Protein AF-A0A357N576-F1 (afdb_monomer)

Sequence (81 aa):
VRLAARAAEELAQGRPVHTHELVVSLRDFVREALDLAPIPSDLRIPPQGPTRPGGSGGGSGKARNDGDAKGGRGGGGGGMA

Mean predicted aligned error: 16.58 Å

Foldseek 3Di:
DVLVVVQVVCVVVVHFGQCQVVVVVVVVVVCVVVVNDDDDPPDDDDRDGPDPPPDDDDDDDDDPDPDDDDDDDDDDDDDDD

Secondary structure (DSSP, 8-state):
-HHHHHHHHHHHTT-----HHHHHHHHHHHHHHTTPPPPPTT-------------S-------------------------

pLDDT: mean 70.93, std 22.64, range [36.28, 97.06]

Radius of gyration: 27.52 Å; Cα contacts (8 Å, |Δi|>4): 21; chains: 1; bounding box: 21×53×76 Å

Solvent-accessible surface area (backbone atoms only — not comparable to full-atom values): 5794 Å² total; per-residue (Å²): 110,70,61,57,53,51,44,50,53,31,48,75,69,72,43,90,62,84,51,54,69,48,52,53,55,50,51,53,51,54,27,64,77,64,74,51,81,79,82,60,90,85,62,86,75,77,86,74,66,81,75,73,77,75,72,93,72,92,75,83,86,75,90,76,75,89,72,94,74,89,85,82,90,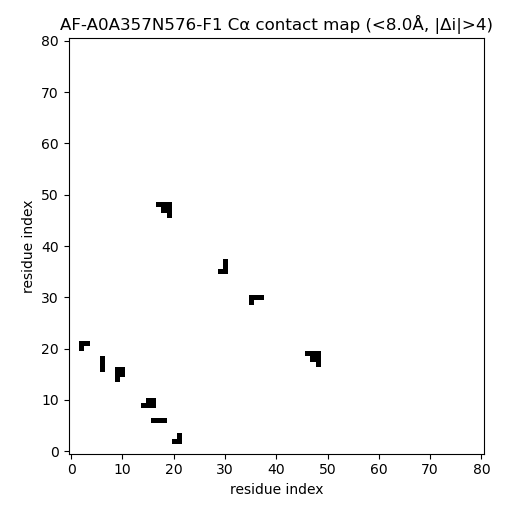80,88,78,87,86,86,89,133

Structure (mmCIF, N/CA/C/O backbone):
data_AF-A0A357N576-F1
#
_entry.id   AF-A0A357N576-F1
#
loop_
_atom_site.group_PDB
_atom_site.id
_atom_site.type_symbol
_atom_site.label_atom_id
_atom_site.label_alt_id
_atom_site.label_comp_id
_atom_site.label_asym_id
_atom_site.label_entity_id
_atom_site.label_seq_id
_atom_site.pdbx_PDB_ins_code
_atom_site.Cartn_x
_atom_site.Cartn_y
_atom_site.Cartn_z
_atom_si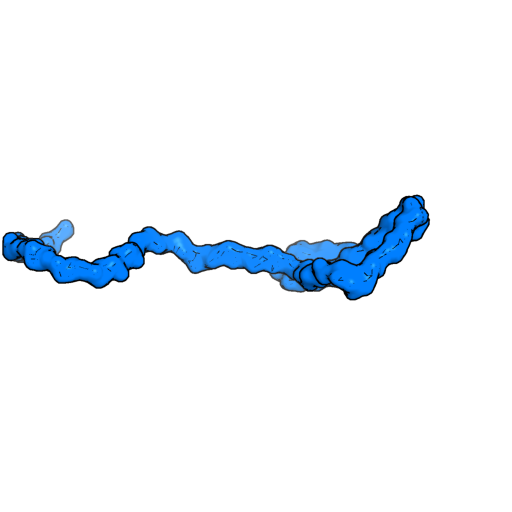te.occupancy
_atom_site.B_iso_or_equiv
_atom_site.auth_seq_id
_atom_site.auth_comp_id
_atom_site.auth_asym_id
_atom_site.auth_atom_id
_atom_site.pdbx_PDB_model_num
ATOM 1 N N . VAL A 1 1 ? -2.370 7.681 -2.324 1.00 83.25 1 VAL A N 1
ATOM 2 C CA . VAL A 1 1 ? -2.355 8.541 -1.106 1.00 83.25 1 VAL A CA 1
ATOM 3 C C . VAL A 1 1 ? -3.634 8.434 -0.269 1.00 83.25 1 VAL A C 1
ATOM 5 O O . VAL A 1 1 ? -3.525 8.234 0.930 1.00 83.25 1 VAL A O 1
ATOM 8 N N . ARG A 1 2 ? -4.840 8.488 -0.865 1.00 92.25 2 ARG A N 1
ATOM 9 C CA . ARG A 1 2 ? -6.121 8.398 -0.123 1.00 92.25 2 ARG A CA 1
ATOM 10 C C . ARG A 1 2 ? -6.268 7.133 0.743 1.00 92.25 2 ARG A C 1
ATOM 12 O O . ARG A 1 2 ? -6.652 7.244 1.898 1.00 92.25 2 ARG A O 1
ATOM 19 N N . LEU A 1 3 ? -5.905 5.960 0.209 1.00 92.56 3 LEU A N 1
ATOM 20 C CA . LEU A 1 3 ? -5.939 4.688 0.952 1.00 92.56 3 LEU A CA 1
ATOM 21 C C . LEU A 1 3 ? -5.042 4.713 2.200 1.00 92.56 3 LEU A C 1
ATOM 23 O O . LEU A 1 3 ? -5.454 4.272 3.266 1.00 92.56 3 LEU A O 1
ATOM 27 N N . ALA A 1 4 ? -3.838 5.275 2.076 1.00 91.56 4 ALA A N 1
ATOM 28 C CA . ALA A 1 4 ? -2.891 5.386 3.181 1.00 91.56 4 ALA A CA 1
ATOM 29 C C . ALA A 1 4 ? -3.370 6.377 4.253 1.00 91.56 4 ALA A C 1
ATOM 31 O O . ALA A 1 4 ? -3.285 6.071 5.436 1.00 91.56 4 ALA A O 1
ATOM 32 N N . ALA A 1 5 ? -3.913 7.529 3.842 1.00 94.31 5 ALA A N 1
ATOM 33 C CA . ALA A 1 5 ? -4.466 8.520 4.766 1.00 94.31 5 ALA A CA 1
ATOM 34 C C . ALA A 1 5 ? -5.619 7.932 5.592 1.00 94.31 5 ALA A C 1
ATOM 36 O O . ALA A 1 5 ? -5.598 8.009 6.816 1.00 94.31 5 ALA A O 1
ATOM 37 N N . ARG A 1 6 ? -6.558 7.239 4.932 1.00 91.75 6 ARG A N 1
ATOM 38 C CA . ARG A 1 6 ? -7.643 6.531 5.618 1.00 91.75 6 ARG A CA 1
ATOM 39 C C . ARG A 1 6 ? -7.100 5.494 6.599 1.00 91.75 6 ARG A C 1
ATOM 41 O O . ARG A 1 6 ? -7.477 5.515 7.760 1.00 91.75 6 ARG A O 1
ATOM 48 N N . ALA A 1 7 ? -6.198 4.614 6.162 1.00 90.88 7 ALA A N 1
ATOM 49 C CA . ALA A 1 7 ? -5.632 3.589 7.039 1.00 90.88 7 ALA A CA 1
ATOM 50 C C . ALA A 1 7 ? -4.931 4.194 8.273 1.00 90.88 7 ALA A C 1
ATOM 52 O O . ALA A 1 7 ? -5.056 3.656 9.372 1.00 90.88 7 ALA A O 1
ATOM 53 N N . ALA A 1 8 ? -4.237 5.325 8.109 1.00 92.31 8 ALA A N 1
ATOM 54 C CA . ALA A 1 8 ? -3.593 6.045 9.205 1.00 92.31 8 ALA A CA 1
ATOM 55 C C . ALA A 1 8 ? -4.602 6.671 10.185 1.00 92.31 8 ALA A C 1
ATOM 57 O O . ALA A 1 8 ? -4.392 6.596 11.394 1.00 92.31 8 ALA A O 1
ATOM 58 N N . GLU A 1 9 ? -5.708 7.239 9.696 1.00 94.25 9 GLU A N 1
ATOM 59 C CA . GLU A 1 9 ? -6.794 7.753 10.545 1.00 94.25 9 GLU A CA 1
ATOM 60 C C . GLU A 1 9 ? -7.466 6.634 11.351 1.00 94.25 9 GLU A C 1
ATOM 62 O O . GLU A 1 9 ? -7.680 6.779 12.555 1.00 94.25 9 GLU A O 1
ATOM 67 N N . GLU A 1 10 ? -7.759 5.499 10.710 1.00 92.31 10 GLU A N 1
ATOM 68 C CA . GLU A 1 10 ? -8.338 4.327 11.377 1.00 92.31 10 GLU A CA 1
ATOM 69 C C . GLU A 1 10 ? -7.408 3.795 12.471 1.00 92.31 10 GLU A C 1
ATOM 71 O O . GLU A 1 10 ? -7.864 3.511 13.582 1.00 92.31 10 GLU A O 1
ATOM 76 N N . LEU A 1 11 ? -6.103 3.739 12.182 1.00 89.56 11 LEU A N 1
ATOM 77 C CA . LEU A 1 11 ? -5.075 3.328 13.133 1.00 89.56 11 LEU A CA 1
ATOM 78 C C . LEU A 1 11 ? -4.979 4.289 14.325 1.00 89.56 11 LEU A C 1
ATOM 80 O O . LEU A 1 11 ? -4.951 3.842 15.470 1.00 89.56 11 LEU A O 1
ATOM 84 N N . ALA A 1 12 ? -4.963 5.601 14.071 1.00 94.88 12 ALA A N 1
ATOM 85 C CA . ALA A 1 12 ? -4.888 6.627 15.113 1.00 94.88 12 ALA A CA 1
ATOM 86 C C . ALA A 1 12 ? -6.113 6.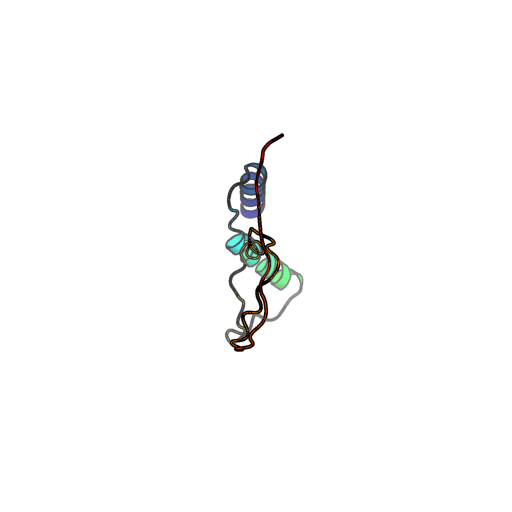611 16.042 1.00 94.88 12 ALA A C 1
ATOM 88 O O . ALA A 1 12 ? -6.007 6.934 17.223 1.00 94.88 12 ALA A O 1
ATOM 89 N N . GLN A 1 13 ? -7.269 6.197 15.521 1.00 95.75 13 GLN A N 1
ATOM 90 C CA . GLN A 1 13 ? -8.509 6.019 16.278 1.00 95.75 13 GLN A CA 1
ATOM 91 C C . GLN A 1 13 ? -8.592 4.658 16.996 1.00 95.75 13 GLN A C 1
ATOM 93 O O . GLN A 1 13 ? -9.610 4.366 17.624 1.00 95.75 13 GLN A O 1
ATOM 98 N N . GLY A 1 14 ? -7.567 3.804 16.887 1.00 92.00 14 GLY A N 1
ATOM 99 C CA . GLY A 1 14 ? -7.562 2.460 17.470 1.00 92.00 14 GLY A CA 1
ATOM 100 C C . GLY A 1 14 ? -8.582 1.507 16.837 1.00 92.00 14 GLY A C 1
ATOM 101 O O . GLY A 1 14 ? -8.957 0.508 17.454 1.00 92.00 14 GLY A O 1
ATOM 102 N N . ARG A 1 15 ? -9.066 1.807 15.626 1.00 90.06 15 ARG A N 1
ATOM 103 C CA . ARG A 1 15 ? -10.028 0.954 14.919 1.00 90.06 15 ARG A CA 1
ATOM 104 C C . ARG A 1 15 ? -9.302 -0.190 14.212 1.00 90.06 15 ARG A C 1
ATOM 106 O O . ARG A 1 15 ? -8.139 -0.039 13.836 1.00 90.06 15 ARG A O 1
ATOM 113 N N . PRO A 1 16 ? -9.984 -1.318 13.956 1.00 86.56 16 PRO A N 1
ATOM 114 C CA . PRO A 1 16 ? -9.494 -2.305 13.003 1.00 86.56 16 PRO A CA 1
ATOM 115 C C . PRO A 1 16 ? -9.189 -1.635 11.658 1.00 86.56 16 PRO A C 1
ATOM 117 O O . PRO A 1 16 ? -10.038 -0.931 11.114 1.00 86.56 16 PRO A O 1
ATOM 120 N N . VAL A 1 17 ? -7.979 -1.852 11.142 1.00 89.81 17 VAL A N 1
ATOM 121 C CA . VAL A 1 17 ? -7.513 -1.262 9.882 1.00 89.81 17 VAL A CA 1
ATOM 122 C C . VAL A 1 17 ? -7.505 -2.332 8.801 1.00 89.81 17 VAL A C 1
ATOM 124 O O . VAL A 1 17 ? -6.819 -3.350 8.923 1.00 89.81 17 VAL A O 1
ATOM 127 N N . HIS A 1 18 ? -8.235 -2.093 7.716 1.00 83.38 18 HIS A N 1
ATOM 128 C CA . HIS A 1 18 ? -8.236 -2.980 6.557 1.00 83.38 18 HIS A CA 1
ATOM 129 C C . HIS A 1 18 ? -7.196 -2.512 5.535 1.00 83.38 18 HIS A C 1
ATOM 131 O O . HIS A 1 18 ? -7.426 -1.587 4.762 1.00 83.38 18 HIS A O 1
ATOM 137 N N . THR A 1 19 ? -6.032 -3.163 5.517 1.00 86.75 19 THR A N 1
ATOM 138 C CA . THR A 1 19 ? -4.897 -2.765 4.664 1.00 86.75 19 THR A CA 1
ATOM 139 C C . THR A 1 19 ? -4.876 -3.444 3.295 1.00 86.75 19 THR A C 1
ATOM 141 O O . THR A 1 19 ? -4.013 -3.122 2.484 1.00 86.75 19 THR A O 1
ATOM 144 N N . HIS A 1 20 ? -5.808 -4.360 3.006 1.00 87.69 20 HIS A N 1
ATOM 145 C CA . HIS A 1 20 ? -5.783 -5.174 1.786 1.00 87.69 20 HIS A CA 1
ATOM 146 C C . HIS A 1 20 ? -5.682 -4.330 0.505 1.00 87.69 20 HIS A C 1
ATOM 148 O O . HIS A 1 20 ? -4.760 -4.523 -0.284 1.00 87.69 20 HIS A O 1
ATOM 154 N N . GLU A 1 21 ? -6.572 -3.349 0.333 1.00 86.94 21 GLU A N 1
ATOM 155 C CA . GLU A 1 21 ? -6.572 -2.465 -0.842 1.00 86.94 21 GLU A CA 1
ATOM 156 C C . GLU A 1 21 ? -5.282 -1.638 -0.949 1.00 86.94 21 GLU A C 1
ATOM 158 O O . GLU A 1 21 ? -4.746 -1.451 -2.041 1.00 86.94 21 GLU A O 1
ATOM 163 N N . LEU A 1 22 ? -4.742 -1.181 0.188 1.00 91.50 22 LEU A N 1
ATOM 164 C CA . LEU A 1 22 ? -3.477 -0.446 0.237 1.00 91.50 22 LEU A CA 1
ATOM 165 C C . LEU A 1 22 ? -2.298 -1.326 -0.203 1.00 91.50 22 LEU A C 1
ATOM 167 O O . LEU A 1 22 ? -1.448 -0.869 -0.963 1.00 91.50 22 LEU A O 1
ATOM 171 N N . VAL A 1 23 ? -2.256 -2.583 0.247 1.00 90.56 23 VAL A N 1
ATOM 172 C CA . VAL A 1 23 ? -1.208 -3.550 -0.116 1.00 90.56 23 VAL A CA 1
ATOM 173 C C . VAL A 1 23 ? -1.266 -3.889 -1.602 1.00 90.56 23 VAL A C 1
ATOM 175 O O .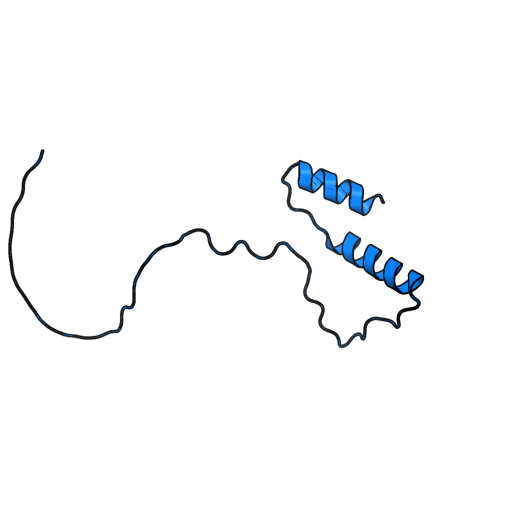 VAL A 1 23 ? -0.220 -3.932 -2.246 1.00 90.56 23 VAL A O 1
ATOM 178 N N . VAL A 1 24 ? -2.465 -4.099 -2.156 1.00 89.88 24 VAL A N 1
ATOM 179 C CA . VAL A 1 24 ? -2.642 -4.328 -3.599 1.00 89.88 24 VAL A CA 1
ATOM 180 C C . VAL A 1 24 ? -2.134 -3.120 -4.386 1.00 89.88 24 VAL A C 1
ATOM 182 O O . VAL A 1 24 ? -1.238 -3.275 -5.210 1.00 89.88 24 VAL A O 1
ATOM 185 N N . SER A 1 25 ? -2.597 -1.912 -4.047 1.00 92.12 25 SER A N 1
ATOM 186 C CA . SER A 1 25 ? -2.179 -0.679 -4.727 1.00 92.12 25 SER A CA 1
ATOM 187 C C . SER A 1 25 ? -0.665 -0.439 -4.665 1.00 92.12 25 SER A C 1
ATOM 189 O O . SER A 1 25 ? -0.066 -0.076 -5.675 1.00 92.12 25 SER A O 1
ATOM 191 N N . LEU A 1 26 ? -0.032 -0.649 -3.505 1.00 93.12 26 LEU A N 1
ATOM 192 C CA . LEU A 1 26 ? 1.417 -0.490 -3.352 1.00 93.12 26 LEU A CA 1
ATOM 193 C C . LEU A 1 26 ? 2.185 -1.518 -4.184 1.00 93.12 26 LEU A C 1
ATOM 195 O O . LEU A 1 26 ? 3.174 -1.181 -4.831 1.00 93.12 26 LEU A O 1
ATOM 199 N N . ARG A 1 27 ? 1.742 -2.774 -4.157 1.00 91.06 27 ARG A N 1
ATOM 200 C CA . ARG A 1 27 ? 2.379 -3.857 -4.900 1.00 91.06 27 ARG A CA 1
ATOM 201 C C . ARG A 1 27 ? 2.322 -3.604 -6.400 1.00 91.06 27 ARG A C 1
ATOM 203 O O . ARG A 1 27 ? 3.319 -3.840 -7.073 1.00 91.06 27 ARG A O 1
ATOM 210 N N . ASP A 1 28 ? 1.188 -3.134 -6.902 1.00 91.94 28 ASP A N 1
ATOM 211 C CA . ASP A 1 28 ? 1.017 -2.841 -8.323 1.00 91.94 28 ASP A CA 1
ATOM 212 C C . ASP A 1 28 ? 1.925 -1.672 -8.739 1.00 91.94 28 ASP A C 1
ATOM 214 O O . ASP A 1 28 ? 2.666 -1.794 -9.712 1.00 91.94 28 ASP A O 1
ATOM 218 N N . PHE A 1 29 ? 1.998 -0.613 -7.922 1.00 93.94 29 PHE A N 1
ATOM 219 C CA . PHE A 1 29 ? 2.929 0.501 -8.136 1.00 93.94 29 PHE A CA 1
ATOM 220 C C . PHE A 1 29 ? 4.402 0.059 -8.158 1.00 93.94 29 PHE A C 1
ATOM 222 O O . PHE A 1 29 ? 5.151 0.439 -9.053 1.00 93.94 29 PHE A O 1
ATOM 229 N N . VAL A 1 30 ? 4.837 -0.760 -7.192 1.00 94.12 30 VAL A N 1
ATOM 230 C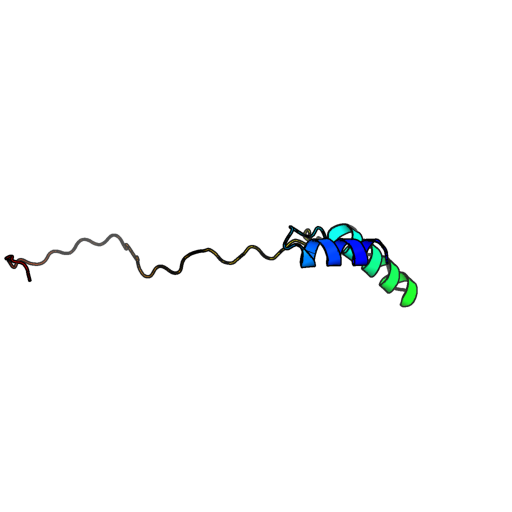 CA . VAL A 1 30 ? 6.224 -1.264 -7.137 1.00 94.12 30 VAL A CA 1
ATOM 231 C C . VAL A 1 30 ? 6.553 -2.113 -8.364 1.00 94.12 30 VAL A C 1
ATOM 233 O O . VAL A 1 30 ? 7.672 -2.054 -8.865 1.00 94.12 30 VAL A O 1
ATOM 236 N N . ARG A 1 31 ? 5.590 -2.897 -8.858 1.00 93.81 31 ARG A N 1
ATOM 237 C CA . ARG A 1 31 ? 5.768 -3.727 -10.054 1.00 93.81 31 ARG A CA 1
ATOM 238 C C . ARG A 1 31 ? 5.941 -2.891 -11.306 1.00 93.81 31 ARG A C 1
ATO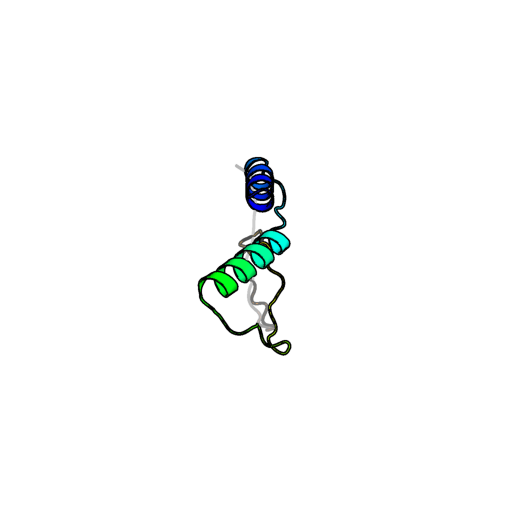M 240 O O . ARG A 1 31 ? 6.842 -3.184 -12.077 1.00 93.81 31 ARG A O 1
ATOM 247 N N . GLU A 1 32 ? 5.120 -1.862 -11.471 1.00 94.81 32 GLU A N 1
ATOM 248 C CA . GLU A 1 32 ? 5.236 -0.920 -12.585 1.00 94.81 32 GLU A CA 1
ATOM 249 C C . GLU A 1 32 ? 6.572 -0.166 -12.533 1.00 94.81 32 GLU A C 1
ATOM 251 O O . GLU A 1 32 ? 7.297 -0.118 -13.521 1.00 94.81 32 GLU A O 1
ATOM 256 N N . ALA A 1 33 ? 6.945 0.355 -11.361 1.00 97.00 33 ALA A N 1
ATOM 257 C CA . ALA A 1 33 ? 8.165 1.143 -11.193 1.00 97.00 33 ALA A CA 1
ATOM 258 C C . ALA A 1 33 ? 9.460 0.340 -11.417 1.00 97.00 33 ALA A C 1
ATOM 260 O O . ALA A 1 33 ? 10.488 0.923 -11.757 1.00 97.00 33 ALA A O 1
ATOM 261 N N . LEU A 1 34 ? 9.423 -0.975 -11.187 1.00 97.06 34 LEU A N 1
ATOM 262 C CA . LEU A 1 34 ? 10.581 -1.868 -11.284 1.00 97.06 34 LEU A CA 1
ATOM 263 C C . LEU A 1 34 ? 10.488 -2.863 -12.455 1.00 97.06 34 LEU A C 1
ATOM 265 O O . LEU A 1 34 ? 11.317 -3.767 -12.524 1.00 97.06 34 LEU A O 1
ATOM 269 N N . ASP A 1 35 ? 9.492 -2.723 -13.334 1.00 94.81 35 ASP A N 1
ATOM 270 C CA . ASP A 1 35 ? 9.222 -3.625 -14.467 1.00 94.81 35 ASP A CA 1
ATOM 271 C C . ASP A 1 35 ? 9.190 -5.121 -14.076 1.00 94.81 35 ASP A C 1
ATOM 273 O O . ASP A 1 35 ? 9.853 -5.986 -14.651 1.00 94.81 35 ASP A O 1
ATOM 277 N N . LEU A 1 36 ? 8.444 -5.444 -13.014 1.00 92.69 36 LEU A N 1
ATOM 278 C CA . LEU A 1 36 ? 8.374 -6.804 -12.475 1.00 92.69 36 LEU A CA 1
ATOM 279 C C . LEU A 1 36 ? 7.269 -7.628 -13.146 1.00 92.69 36 LEU A C 1
ATOM 281 O O . LEU A 1 36 ? 6.096 -7.246 -13.139 1.00 92.69 36 LEU A O 1
ATOM 285 N N . ALA A 1 37 ? 7.620 -8.840 -13.586 1.00 89.75 37 ALA A N 1
ATOM 286 C CA . ALA A 1 37 ? 6.680 -9.827 -14.124 1.00 89.75 37 ALA A CA 1
ATOM 287 C C . ALA A 1 37 ? 5.513 -10.117 -13.155 1.00 89.75 37 ALA A C 1
ATOM 289 O O . ALA A 1 37 ? 5.749 -10.158 -11.944 1.00 89.75 37 ALA A O 1
ATOM 290 N N . PRO A 1 38 ? 4.277 -10.352 -13.646 1.00 85.31 38 PRO A N 1
ATOM 291 C CA . PRO A 1 38 ? 3.065 -10.492 -12.828 1.00 85.31 38 PRO A CA 1
ATOM 292 C C . PRO A 1 38 ? 3.153 -11.614 -11.782 1.00 85.31 38 PRO A C 1
ATOM 294 O O . PRO A 1 38 ? 3.956 -12.536 -11.901 1.00 85.31 38 PRO A O 1
ATOM 297 N N . ILE A 1 39 ? 2.312 -11.543 -10.740 1.00 80.88 39 ILE A N 1
ATOM 298 C CA . ILE A 1 39 ? 2.212 -12.637 -9.761 1.00 80.88 39 ILE A CA 1
ATOM 299 C C . ILE A 1 39 ? 1.617 -13.863 -10.457 1.00 80.88 39 ILE A C 1
ATOM 301 O O . ILE A 1 39 ? 0.515 -13.753 -10.999 1.00 80.88 39 ILE A O 1
ATOM 305 N N . PRO A 1 40 ? 2.285 -15.024 -10.398 1.00 87.44 40 PRO A N 1
ATOM 306 C CA . PRO A 1 40 ? 1.712 -16.274 -10.875 1.00 87.44 40 PRO A CA 1
ATOM 307 C C . PRO A 1 40 ? 0.404 -16.604 -10.140 1.00 87.44 40 PRO A C 1
ATOM 309 O O . PRO A 1 40 ? 0.331 -16.511 -8.915 1.00 87.44 40 PRO A O 1
ATOM 312 N N . SER A 1 41 ? -0.648 -16.979 -10.870 1.00 81.19 41 SER A N 1
ATOM 313 C CA . SER A 1 41 ? -1.981 -17.246 -10.296 1.00 81.19 41 SER A CA 1
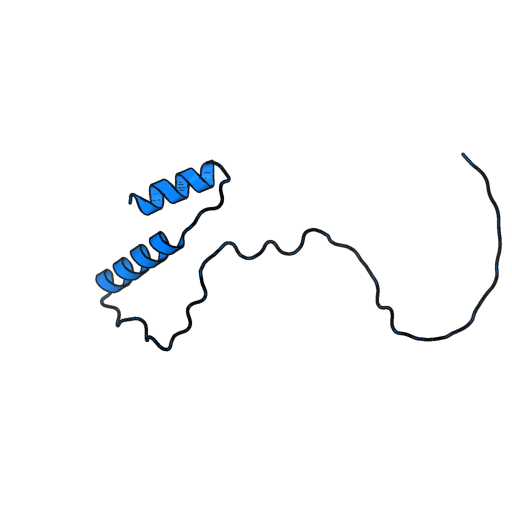ATOM 314 C C . SER A 1 41 ? -2.031 -18.479 -9.386 1.00 81.19 41 SER A C 1
ATOM 316 O O . SER A 1 41 ? -2.964 -18.638 -8.604 1.00 81.19 41 SER A O 1
ATOM 318 N N . ASP A 1 42 ? -1.040 -19.358 -9.499 1.00 86.69 42 ASP A N 1
ATOM 319 C CA . ASP A 1 42 ? -0.818 -20.523 -8.643 1.00 86.69 42 ASP A CA 1
ATOM 320 C C . ASP A 1 42 ? -0.114 -20.165 -7.320 1.00 86.69 42 ASP A C 1
ATOM 322 O O . ASP A 1 42 ? -0.089 -20.976 -6.387 1.00 86.69 42 ASP A O 1
ATOM 326 N N . LEU A 1 43 ? 0.398 -18.936 -7.186 1.00 84.56 43 LEU A N 1
ATOM 327 C CA . LEU A 1 43 ? 1.011 -18.455 -5.957 1.00 84.56 43 LEU A CA 1
ATOM 328 C C . LEU A 1 43 ? -0.063 -18.120 -4.910 1.00 84.56 43 LEU A C 1
ATOM 330 O O . LEU A 1 43 ? -0.775 -17.116 -4.990 1.00 84.56 43 LEU A O 1
ATOM 334 N N . ARG A 1 44 ? -0.147 -18.942 -3.861 1.00 80.38 44 ARG A N 1
ATOM 335 C CA . ARG A 1 44 ? -1.028 -18.688 -2.714 1.00 80.38 44 ARG A CA 1
ATOM 336 C C . ARG A 1 44 ? -0.509 -17.522 -1.869 1.00 80.38 44 ARG A C 1
ATOM 338 O O . ARG A 1 44 ? 0.428 -17.686 -1.094 1.00 80.38 44 ARG A O 1
ATOM 345 N N . ILE A 1 45 ? -1.166 -16.366 -1.965 1.00 74.31 45 ILE A N 1
ATOM 346 C CA . ILE A 1 45 ? -0.941 -15.223 -1.070 1.00 74.31 45 ILE A CA 1
ATOM 347 C C . ILE A 1 45 ? -2.026 -15.235 0.015 1.00 74.31 45 ILE A C 1
ATOM 349 O O . ILE A 1 45 ? -3.198 -15.030 -0.307 1.00 74.31 45 ILE A O 1
ATOM 353 N N . PRO A 1 46 ? -1.683 -15.474 1.293 1.00 75.25 46 PRO A N 1
ATOM 354 C CA . PRO A 1 46 ? -2.669 -15.438 2.362 1.00 75.25 46 PRO A CA 1
ATOM 355 C C . PRO A 1 46 ? -3.211 -14.011 2.550 1.00 75.25 46 PRO A C 1
ATOM 357 O O . PRO A 1 46 ? -2.468 -13.037 2.357 1.00 75.25 46 PRO A O 1
ATOM 360 N N . PRO A 1 47 ? -4.491 -13.866 2.942 1.00 69.06 47 PRO A N 1
ATOM 361 C CA . PRO A 1 47 ? -5.061 -12.565 3.258 1.00 69.06 47 PRO A CA 1
ATOM 362 C C . PRO A 1 47 ? -4.233 -11.888 4.355 1.00 69.06 47 PRO A C 1
ATOM 364 O O . PRO A 1 47 ? -3.966 -12.470 5.405 1.00 69.06 47 PRO A O 1
ATOM 367 N N . GLN A 1 48 ? -3.809 -10.654 4.083 1.00 67.25 48 GLN A N 1
ATOM 368 C CA . GLN A 1 48 ? -3.060 -9.830 5.025 1.00 67.25 48 GLN A CA 1
ATOM 369 C C . GLN A 1 48 ? -4.048 -9.216 6.020 1.00 67.25 48 GLN A C 1
ATOM 371 O O . GLN A 1 48 ? -4.930 -8.446 5.641 1.00 67.25 48 GLN A O 1
ATOM 376 N N . GLY A 1 49 ? -3.917 -9.587 7.287 1.00 65.69 49 GLY A N 1
ATOM 377 C CA . GLY A 1 49 ? -4.700 -9.076 8.409 1.00 65.69 49 GLY A CA 1
ATOM 378 C C . GLY A 1 49 ? -3.827 -9.068 9.660 1.00 65.69 49 GLY A C 1
ATOM 379 O O . GLY A 1 49 ? -2.730 -9.633 9.616 1.00 65.69 49 GLY A O 1
ATOM 380 N N . PRO A 1 50 ? -4.254 -8.420 10.761 1.00 62.16 50 PRO A N 1
ATOM 381 C CA . PRO A 1 50 ? -3.444 -8.379 11.968 1.00 62.16 50 PRO A CA 1
ATOM 382 C C . PRO A 1 50 ? -3.116 -9.814 12.365 1.00 62.16 50 PRO A C 1
ATOM 384 O O . PRO A 1 50 ? -4.021 -10.641 12.515 1.00 62.16 50 PRO A O 1
ATOM 387 N N . THR A 1 51 ? -1.819 -10.115 12.479 1.00 63.00 51 THR A N 1
ATOM 388 C CA . THR A 1 51 ? -1.339 -11.357 13.079 1.00 63.00 51 THR A CA 1
ATOM 389 C C . THR A 1 51 ? -2.180 -11.579 14.320 1.00 63.00 51 THR A C 1
ATOM 391 O O . THR A 1 51 ? -2.257 -10.685 15.166 1.00 63.00 51 THR A O 1
ATOM 394 N N . ARG A 1 52 ? -2.890 -12.713 14.374 1.00 56.47 52 ARG A N 1
ATOM 395 C CA . ARG A 1 52 ? -3.745 -13.070 15.507 1.00 56.47 52 ARG A CA 1
ATOM 396 C C . ARG A 1 52 ? -2.997 -12.694 16.788 1.00 56.47 52 ARG A C 1
ATOM 398 O O . ARG A 1 52 ? -1.862 -13.159 16.926 1.00 56.47 52 ARG A O 1
ATOM 405 N N . PRO A 1 53 ? -3.566 -11.883 17.699 1.00 54.16 53 PRO A N 1
ATOM 406 C CA . PRO A 1 53 ? -2.961 -11.705 19.004 1.00 54.16 53 PRO A CA 1
ATOM 407 C C . PRO A 1 53 ? -2.695 -13.101 19.567 1.00 54.16 53 PRO A C 1
ATOM 409 O O . PRO A 1 53 ? -3.621 -13.910 19.695 1.00 54.16 53 PRO A O 1
ATOM 412 N N . GLY A 1 54 ? -1.419 -13.419 19.798 1.00 52.84 54 GLY A N 1
ATOM 413 C CA . GLY A 1 54 ? -1.045 -14.581 20.591 1.00 52.84 54 GLY A CA 1
ATOM 414 C C . GLY A 1 54 ? -1.875 -14.542 21.871 1.00 52.84 54 GLY A C 1
ATOM 415 O O . GLY A 1 54 ? -2.075 -13.468 22.436 1.00 52.84 54 GLY A O 1
ATOM 416 N N . GLY A 1 55 ? -2.459 -15.686 22.225 1.00 46.41 55 GLY A N 1
ATOM 417 C CA . GLY A 1 55 ? -3.576 -15.792 23.156 1.00 46.41 55 GLY A CA 1
ATOM 418 C C . GLY A 1 55 ? -3.444 -14.924 24.408 1.00 46.41 55 GLY A C 1
ATOM 419 O O . GLY A 1 55 ? -2.402 -14.873 25.056 1.00 46.41 55 GLY A O 1
ATOM 420 N N . SER A 1 56 ? -4.544 -14.279 24.779 1.00 48.94 56 SER A N 1
ATOM 421 C CA . SER A 1 56 ? -4.730 -13.787 26.136 1.00 48.94 56 SER A CA 1
ATOM 422 C C . SER A 1 56 ? -4.596 -14.959 27.117 1.00 48.94 56 SER A C 1
ATOM 424 O O . SER A 1 56 ? -5.443 -15.852 27.118 1.00 48.94 56 SER A O 1
ATOM 426 N N . GLY A 1 57 ? -3.557 -14.935 27.952 1.00 41.53 57 GLY A N 1
ATOM 427 C CA . GLY A 1 57 ? -3.460 -15.755 29.160 1.00 41.53 57 GLY A CA 1
ATOM 428 C C . GLY A 1 57 ? -2.303 -16.747 29.164 1.00 41.53 57 GLY A C 1
ATOM 429 O O . GLY A 1 57 ? -2.443 -17.893 28.746 1.00 41.53 57 GLY A O 1
ATOM 430 N N . GLY A 1 58 ? -1.175 -16.326 29.737 1.00 47.66 58 GLY A N 1
ATOM 431 C CA . GLY A 1 58 ? -0.249 -17.260 30.366 1.00 47.66 58 GLY A CA 1
ATOM 432 C C . GLY A 1 58 ? -0.951 -17.994 31.512 1.00 47.66 58 GLY A C 1
ATOM 433 O O . GLY A 1 58 ? -1.608 -17.376 32.346 1.00 47.66 58 GLY A O 1
ATOM 434 N N . GLY A 1 59 ? -0.811 -19.314 31.538 1.00 39.41 59 GLY A N 1
ATOM 435 C CA . GLY A 1 59 ? -1.320 -20.184 32.590 1.00 39.41 59 GLY A CA 1
ATOM 436 C C . GLY A 1 59 ? -0.554 -21.496 32.559 1.00 39.41 59 GLY A C 1
ATOM 437 O O . GLY A 1 59 ? -0.783 -22.352 31.712 1.00 39.41 59 GLY A O 1
ATOM 438 N N . SER A 1 60 ? 0.413 -21.596 33.456 1.00 46.31 60 SER A N 1
ATOM 439 C CA . SER A 1 60 ? 1.217 -22.767 33.767 1.00 46.31 60 SER A CA 1
ATOM 440 C C . SER A 1 60 ? 0.409 -24.068 33.889 1.00 46.31 60 SER A C 1
ATOM 442 O O . SER A 1 60 ? -0.643 -24.120 34.514 1.00 46.31 60 SER A O 1
ATOM 444 N N . GLY A 1 61 ? 0.996 -25.148 33.368 1.00 47.56 61 GLY A N 1
ATOM 445 C CA . GLY A 1 61 ? 0.900 -26.486 33.945 1.00 47.56 61 GLY A CA 1
ATOM 446 C C . GLY A 1 61 ? -0.457 -27.184 33.895 1.00 47.56 61 GLY A C 1
ATOM 447 O O . GLY A 1 61 ? -1.229 -27.117 34.846 1.00 47.56 61 GLY A O 1
ATOM 448 N N . LYS A 1 62 ? -0.639 -28.067 32.905 1.00 39.03 62 LYS A N 1
ATOM 449 C CA . LYS A 1 62 ? -1.054 -29.438 33.229 1.00 39.03 62 LYS A CA 1
ATOM 450 C C . LYS A 1 62 ? -0.755 -30.419 32.103 1.00 39.03 62 LYS A C 1
ATOM 452 O O . LYS A 1 62 ? -1.589 -30.697 31.251 1.00 39.03 62 LYS A O 1
ATOM 457 N N . ALA A 1 63 ? 0.423 -31.030 32.190 1.00 47.94 63 ALA A N 1
ATOM 458 C CA . ALA A 1 63 ? 0.506 -32.451 31.906 1.00 47.94 63 ALA A CA 1
ATOM 459 C C . ALA A 1 63 ? -0.507 -33.147 32.832 1.00 47.94 63 ALA A C 1
ATOM 461 O O . ALA A 1 63 ? -0.341 -33.151 34.052 1.00 47.94 63 ALA A O 1
ATOM 462 N N . ARG A 1 64 ? -1.596 -33.674 32.277 1.00 43.41 64 ARG A N 1
ATOM 463 C CA . ARG A 1 64 ? -2.266 -34.829 32.873 1.00 43.41 64 ARG A CA 1
ATOM 464 C C . ARG A 1 64 ? -1.986 -35.978 31.927 1.00 43.41 64 ARG A C 1
ATOM 466 O O . ARG A 1 64 ? -2.733 -36.225 30.994 1.00 43.41 64 ARG A O 1
ATOM 473 N N . ASN A 1 65 ? -0.804 -36.548 32.125 1.00 41.94 65 ASN A N 1
ATOM 474 C CA . ASN A 1 65 ? -0.542 -37.924 31.771 1.00 41.94 65 ASN A CA 1
ATOM 475 C C . ASN A 1 65 ? -1.387 -38.764 32.741 1.00 41.94 65 ASN A C 1
ATOM 477 O O . ASN A 1 65 ? -1.249 -38.615 33.959 1.00 41.94 65 ASN A O 1
ATOM 481 N N . ASP A 1 66 ? -2.323 -39.524 32.184 1.00 46.50 66 ASP A N 1
ATOM 482 C CA . ASP A 1 66 ? -3.029 -40.611 32.846 1.00 46.50 66 ASP A CA 1
ATOM 483 C C . ASP A 1 66 ? -2.013 -41.588 33.446 1.00 46.50 66 ASP A C 1
ATOM 485 O O . ASP A 1 66 ? -1.243 -42.229 32.735 1.00 46.50 66 ASP A O 1
ATOM 489 N N . GLY A 1 67 ? -1.982 -41.683 34.771 1.00 37.94 67 GLY A N 1
ATOM 490 C CA . GLY A 1 67 ? -1.024 -42.538 35.455 1.00 37.94 67 GLY A CA 1
ATOM 491 C C . GLY A 1 67 ? -1.333 -42.672 36.932 1.00 37.94 67 GLY A C 1
ATOM 492 O O . GLY A 1 67 ? -0.861 -41.893 37.758 1.00 37.94 67 GLY A O 1
ATOM 493 N N . ASP A 1 68 ? -2.139 -43.678 37.244 1.00 44.34 68 ASP A N 1
ATOM 494 C CA . ASP A 1 68 ? -2.258 -44.327 38.541 1.00 44.34 68 ASP A CA 1
ATOM 495 C C . ASP A 1 68 ? -0.922 -44.437 39.294 1.00 44.34 68 ASP A C 1
ATOM 497 O O . ASP A 1 68 ? -0.024 -45.154 38.862 1.00 44.34 68 ASP A O 1
ATOM 501 N N . ALA A 1 69 ? -0.814 -43.806 40.468 1.00 44.06 69 ALA A N 1
ATOM 502 C CA . ALA A 1 69 ? 0.043 -44.280 41.562 1.00 44.06 69 ALA A CA 1
ATOM 503 C C . ALA A 1 69 ? -0.206 -43.499 42.866 1.00 44.06 69 ALA A C 1
ATOM 505 O O . ALA A 1 69 ? 0.409 -42.480 43.153 1.00 44.06 69 ALA A O 1
ATOM 506 N N . LYS A 1 70 ? -1.126 -44.028 43.675 1.00 44.06 70 LYS A N 1
ATOM 507 C CA . LYS A 1 70 ? -0.914 -44.386 45.090 1.00 44.06 70 LYS A CA 1
ATOM 508 C C . LYS A 1 70 ? 0.134 -43.582 45.899 1.00 44.06 70 LYS A C 1
ATOM 510 O O . LYS A 1 70 ? 1.333 -43.792 45.758 1.00 44.06 70 LYS A O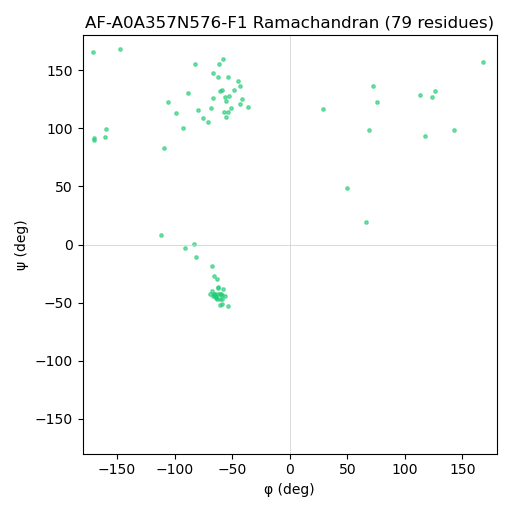 1
ATOM 515 N N . GLY A 1 71 ? -0.353 -42.886 46.931 1.00 39.69 71 GLY A N 1
ATOM 516 C CA . GLY A 1 71 ? 0.402 -42.511 48.141 1.00 39.69 71 GLY A CA 1
ATOM 517 C C . GLY A 1 71 ? 0.344 -41.008 48.420 1.00 39.69 71 GLY A C 1
ATOM 518 O O . GLY A 1 71 ? 0.536 -40.213 47.521 1.00 39.69 71 GLY A O 1
ATOM 519 N N . GLY A 1 72 ? 0.057 -40.503 49.612 1.00 42.34 72 GLY A N 1
ATOM 520 C CA . GLY A 1 72 ? -0.170 -41.087 50.923 1.00 42.34 72 GLY A CA 1
ATOM 521 C C . GLY A 1 72 ? -0.684 -39.976 51.854 1.00 42.34 72 GLY A C 1
ATOM 522 O O . GLY A 1 72 ? -0.660 -38.797 51.521 1.00 42.34 72 GLY A O 1
ATOM 523 N N . ARG A 1 73 ? -1.220 -40.400 52.995 1.00 41.62 73 ARG A N 1
ATOM 524 C CA . ARG A 1 73 ? -1.957 -39.639 54.017 1.00 41.62 73 ARG A CA 1
ATOM 525 C C . ARG A 1 73 ? -1.170 -38.506 54.703 1.00 41.62 73 ARG A C 1
ATOM 527 O O . ARG A 1 73 ? 0.028 -38.634 54.917 1.00 41.62 73 ARG A O 1
ATOM 534 N N . GLY A 1 74 ? -1.930 -37.532 55.217 1.00 39.09 74 GLY A N 1
ATOM 535 C CA . GLY A 1 74 ? -1.589 -36.596 56.309 1.00 39.09 7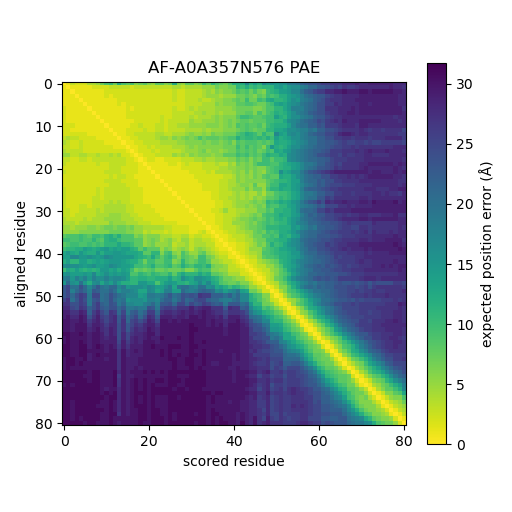4 GLY A CA 1
ATOM 536 C C . GLY A 1 74 ? -2.182 -35.215 56.006 1.00 39.09 74 GLY A C 1
ATOM 537 O O . GLY A 1 74 ? -1.712 -34.572 55.083 1.00 39.09 74 GLY A O 1
ATOM 538 N N . GLY A 1 75 ? -3.334 -34.793 56.553 1.00 36.88 75 GLY A N 1
ATOM 539 C CA . GLY A 1 75 ? -3.550 -34.383 57.955 1.00 36.88 75 GLY A CA 1
ATOM 540 C C . GLY A 1 75 ? -2.956 -32.978 58.168 1.00 36.88 75 GLY A C 1
ATOM 541 O O . GLY A 1 75 ? -1.779 -32.811 57.902 1.00 36.88 75 GLY A O 1
ATOM 542 N N . GLY A 1 76 ? -3.622 -31.910 58.604 1.00 37.78 76 GLY A N 1
ATOM 543 C CA . GLY A 1 76 ? -4.962 -31.609 59.110 1.00 37.78 76 GLY A CA 1
ATOM 544 C C . GLY A 1 76 ? -4.914 -30.183 59.712 1.00 37.78 76 GLY A C 1
ATOM 545 O O . GLY A 1 76 ? -3.833 -29.745 60.089 1.00 37.78 76 GLY A O 1
ATOM 546 N N . GLY A 1 77 ? -6.064 -29.496 59.815 1.00 37.94 77 GLY A N 1
ATOM 547 C CA . GLY A 1 77 ? -6.261 -28.212 60.534 1.00 37.94 77 GLY A CA 1
ATOM 548 C C . GLY A 1 77 ? -5.642 -26.981 59.844 1.00 37.94 77 GLY A C 1
ATOM 549 O O . GLY A 1 77 ? -4.544 -27.053 59.327 1.00 37.94 77 GLY A O 1
ATOM 550 N N . GLY A 1 78 ? -6.261 -25.806 59.730 1.00 39.53 78 GLY A N 1
ATOM 551 C CA . GLY A 1 78 ? -7.338 -25.188 60.497 1.00 39.53 78 GLY A CA 1
ATOM 552 C C . GLY A 1 78 ? -6.841 -23.831 61.018 1.00 39.53 78 GLY A C 1
ATOM 553 O O . GLY A 1 78 ? -5.818 -23.797 61.689 1.00 39.53 78 GLY A O 1
ATOM 554 N N . GLY A 1 79 ? -7.577 -22.745 60.758 1.00 36.97 79 GLY A N 1
ATOM 555 C CA . GLY A 1 79 ? -7.521 -21.534 61.591 1.00 36.97 79 GLY A CA 1
ATOM 556 C C . GLY A 1 79 ? -6.938 -20.266 60.958 1.00 36.97 79 GLY A C 1
ATOM 557 O O . GLY A 1 79 ? -5.849 -20.267 60.405 1.00 36.97 79 GLY A O 1
ATOM 558 N N . MET A 1 80 ? -7.718 -19.194 61.091 1.00 36.38 80 MET A N 1
ATOM 559 C CA . MET A 1 80 ? -7.481 -17.796 60.718 1.00 36.38 80 MET A CA 1
ATOM 560 C C . MET A 1 80 ? -6.296 -17.139 61.445 1.00 36.38 80 MET A C 1
ATOM 562 O O . MET A 1 80 ? -6.152 -17.344 62.649 1.00 36.38 80 MET A O 1
ATOM 566 N N . ALA A 1 81 ? -5.570 -16.261 60.742 1.00 36.28 81 ALA A N 1
ATOM 567 C CA . ALA A 1 81 ? -5.335 -14.841 61.066 1.00 36.28 81 ALA A CA 1
ATOM 568 C C . ALA A 1 81 ? -4.446 -14.205 59.985 1.00 36.28 81 ALA A C 1
ATOM 570 O O . ALA A 1 81 ? -3.418 -14.827 59.637 1.00 36.28 81 ALA A O 1
#